Protein AF-A0A838XSJ7-F1 (afdb_monomer)

Organism: NCBI:txid2754045

Foldseek 3Di:
DDLLVVLLVVLLVVLVVLLVQLLVQLDFDWFAAAPVGGDCDPVNVVSLVRSLVSLLVSLLVSLLCSLLCSLVRDDPDDPVSLVSLLVSQLSSSVSSLVSNQVVDDDAQVPDDDDDRGDTGTDRSDPPDPVSSNSNSVSNSVNNVVNNVVVVVVVVVVVVVVVVVVVVPDD

Nearest PDB structures (foldseek):
  7ark-assembly1_C  TM=4.172E-01  e=1.359E+00  Escherichia coli K-12
  4onr-assembly1_A  TM=3.359E-01  e=2.964E+00  Borreliella burgdorferi

Structure (mmCIF, N/CA/C/O backbone):
data_AF-A0A838XSJ7-F1
#
_entry.id   AF-A0A838XSJ7-F1
#
loop_
_atom_site.group_PDB
_atom_site.id
_atom_site.type_symbol
_atom_site.label_atom_id
_atom_site.label_alt_id
_atom_site.label_comp_id
_atom_site.label_asym_id
_atom_site.label_entity_id
_atom_site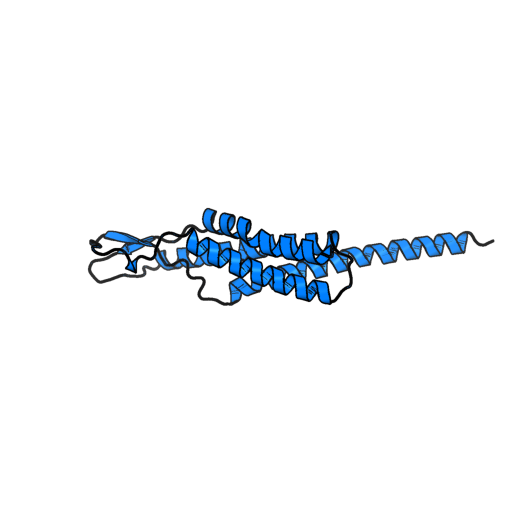.label_seq_id
_atom_site.pdbx_PDB_ins_code
_atom_site.Cartn_x
_atom_site.Cartn_y
_atom_site.Cartn_z
_atom_site.occupancy
_atom_site.B_iso_or_equiv
_atom_site.auth_seq_id
_atom_site.auth_comp_id
_atom_site.auth_asym_id
_atom_site.auth_atom_id
_atom_site.pdbx_PDB_model_num
ATOM 1 N N . MET A 1 1 ? -1.107 9.075 -21.257 1.00 60.66 1 MET A N 1
ATOM 2 C CA . MET A 1 1 ? -0.624 8.456 -19.998 1.00 60.66 1 MET A CA 1
ATOM 3 C C . MET A 1 1 ? 0.583 7.595 -20.321 1.00 60.66 1 MET A C 1
ATOM 5 O O . MET A 1 1 ? 0.453 6.706 -21.156 1.00 60.66 1 MET A O 1
ATOM 9 N N . THR A 1 2 ? 1.743 7.867 -19.723 1.00 81.50 2 THR A N 1
ATOM 10 C CA . THR A 1 2 ? 2.938 7.022 -19.886 1.00 81.50 2 THR A CA 1
ATOM 11 C C . THR A 1 2 ? 2.736 5.682 -19.165 1.00 81.50 2 THR A C 1
ATOM 13 O O . THR A 1 2 ? 1.883 5.571 -18.277 1.00 81.50 2 THR A O 1
ATOM 16 N N . ARG A 1 3 ? 3.484 4.638 -19.556 1.00 85.00 3 ARG A N 1
ATOM 17 C CA . ARG A 1 3 ? 3.397 3.293 -18.945 1.00 85.00 3 ARG A CA 1
ATOM 18 C C . ARG A 1 3 ? 3.578 3.366 -17.421 1.00 85.00 3 ARG A C 1
ATOM 20 O O . ARG A 1 3 ? 2.779 2.789 -16.695 1.00 85.00 3 ARG A O 1
ATOM 27 N N . THR A 1 4 ? 4.521 4.187 -16.954 1.00 85.81 4 THR A N 1
ATOM 28 C CA . THR A 1 4 ? 4.776 4.464 -15.531 1.00 85.81 4 THR A CA 1
ATOM 29 C C . THR A 1 4 ? 3.558 5.051 -14.819 1.00 85.81 4 THR A C 1
ATOM 31 O O . THR A 1 4 ? 3.164 4.533 -13.782 1.00 85.81 4 THR A O 1
ATOM 34 N N . SER A 1 5 ? 2.887 6.064 -15.386 1.00 87.81 5 SER A N 1
ATOM 35 C CA . SER A 1 5 ? 1.687 6.641 -14.756 1.00 87.81 5 SER A CA 1
ATOM 36 C C . SER A 1 5 ? 0.565 5.616 -14.581 1.00 87.81 5 SER A C 1
ATOM 38 O O . SER A 1 5 ? -0.133 5.645 -13.573 1.00 87.81 5 SER A O 1
ATOM 40 N N . ARG A 1 6 ? 0.387 4.700 -15.545 1.00 91.50 6 ARG A N 1
ATOM 41 C CA . ARG A 1 6 ? -0.621 3.629 -15.445 1.00 91.50 6 ARG A CA 1
ATOM 42 C C . ARG A 1 6 ? -0.286 2.642 -14.328 1.00 91.50 6 ARG A C 1
ATOM 44 O O . ARG A 1 6 ? -1.182 2.258 -13.589 1.00 91.50 6 ARG A O 1
ATOM 51 N N . VAL A 1 7 ? 0.987 2.273 -14.192 1.00 91.06 7 VAL A N 1
ATOM 52 C CA . VAL A 1 7 ? 1.459 1.385 -13.119 1.00 91.06 7 VAL A CA 1
ATOM 53 C C . VAL A 1 7 ? 1.261 2.038 -11.753 1.00 91.06 7 VAL A C 1
ATOM 55 O O . VAL A 1 7 ? 0.669 1.425 -10.875 1.00 91.06 7 VAL A O 1
ATOM 58 N N . LEU A 1 8 ? 1.658 3.302 -11.588 1.00 91.38 8 LEU A N 1
ATOM 59 C CA . LEU A 1 8 ? 1.478 4.021 -10.323 1.00 91.38 8 LEU A CA 1
ATOM 60 C C . LEU A 1 8 ? -0.002 4.166 -9.946 1.00 91.38 8 LEU A C 1
ATOM 62 O O . LEU A 1 8 ? -0.361 3.972 -8.790 1.00 91.38 8 LEU A O 1
ATOM 66 N N . LEU A 1 9 ? -0.878 4.438 -10.917 1.00 91.81 9 LEU A N 1
ATOM 67 C CA . LEU A 1 9 ? -2.324 4.450 -10.680 1.00 91.81 9 LEU A CA 1
ATOM 68 C C . LEU A 1 9 ? -2.859 3.074 -10.273 1.00 91.81 9 LEU A C 1
ATOM 70 O O . LEU A 1 9 ? -3.711 3.000 -9.392 1.00 91.81 9 LEU A O 1
ATOM 74 N N . ALA A 1 10 ? -2.352 1.994 -10.871 1.00 92.25 10 ALA A N 1
ATOM 75 C CA . ALA A 1 10 ? -2.713 0.638 -10.472 1.00 92.25 10 ALA A CA 1
ATOM 76 C C . ALA A 1 10 ? -2.245 0.318 -9.042 1.00 92.25 10 ALA A C 1
ATOM 78 O O . ALA A 1 10 ? -2.991 -0.307 -8.295 1.00 92.25 10 ALA A O 1
ATOM 79 N N . VAL A 1 11 ? -1.065 0.801 -8.632 1.00 92.00 11 VAL A N 1
ATOM 80 C CA . VAL A 1 11 ? -0.589 0.705 -7.241 1.00 92.00 11 VAL A CA 1
ATOM 81 C C . VAL A 1 11 ? -1.554 1.436 -6.304 1.00 92.00 11 VAL A C 1
ATOM 83 O O . VAL A 1 11 ? -2.037 0.841 -5.348 1.00 92.00 11 VAL A O 1
ATOM 86 N N . VAL A 1 12 ? -1.939 2.681 -6.604 1.00 91.69 12 VAL A N 1
ATOM 87 C CA . VAL A 1 12 ? -2.929 3.403 -5.779 1.00 91.69 12 VAL A CA 1
ATOM 88 C C . VAL A 1 12 ? -4.254 2.635 -5.693 1.00 91.69 12 VAL A C 1
ATOM 90 O O . VAL A 1 12 ? -4.789 2.443 -4.602 1.00 91.69 12 VAL A O 1
ATOM 93 N N . ALA A 1 13 ? -4.764 2.148 -6.829 1.00 90.94 13 ALA A N 1
ATOM 94 C CA . ALA A 1 13 ? -6.001 1.369 -6.886 1.00 90.94 13 ALA A CA 1
ATOM 95 C C . ALA A 1 13 ? -5.905 0.043 -6.112 1.00 90.94 13 ALA A C 1
ATOM 97 O O . ALA A 1 13 ? -6.903 -0.424 -5.565 1.00 90.94 13 ALA A O 1
ATOM 98 N N . GLY A 1 14 ? -4.707 -0.534 -6.003 1.00 87.44 14 GLY A N 1
ATOM 99 C CA . GLY A 1 14 ? -4.426 -1.721 -5.202 1.00 87.44 14 GLY A CA 1
ATOM 100 C C . GLY A 1 14 ? -4.647 -1.531 -3.695 1.00 87.44 14 GLY A C 1
ATOM 101 O O . GLY A 1 14 ? -4.836 -2.517 -2.985 1.00 87.44 14 GLY A O 1
ATOM 102 N N . GLY A 1 15 ? -4.749 -0.287 -3.212 1.00 82.38 15 GLY A N 1
ATOM 103 C CA . GLY A 1 15 ? -5.216 0.005 -1.855 1.00 82.38 15 GLY A CA 1
ATOM 104 C C . GLY A 1 15 ? -6.644 -0.490 -1.579 1.00 82.38 15 GLY A C 1
ATOM 105 O O . GLY A 1 15 ? -6.958 -0.822 -0.441 1.00 82.38 15 GLY A O 1
ATOM 106 N N . ILE A 1 16 ? -7.498 -0.607 -2.606 1.00 85.94 16 ILE A N 1
ATOM 107 C CA . ILE A 1 16 ? -8.887 -1.085 -2.481 1.00 85.94 16 ILE A CA 1
ATOM 108 C C . ILE A 1 16 ? -8.952 -2.572 -2.091 1.00 85.94 16 ILE A C 1
ATOM 110 O O . ILE A 1 16 ? -9.525 -2.878 -1.045 1.00 85.94 16 ILE A O 1
ATOM 114 N N . PRO A 1 17 ? -8.381 -3.523 -2.861 1.00 86.88 17 PRO A N 1
ATOM 115 C CA . PRO A 1 17 ? -8.379 -4.928 -2.457 1.00 86.88 17 PRO A CA 1
ATOM 116 C C . PRO A 1 17 ? -7.578 -5.154 -1.171 1.00 86.88 17 PRO A C 1
ATOM 118 O O . PRO A 1 17 ? -7.939 -6.025 -0.383 1.00 86.88 17 PRO A O 1
ATOM 121 N N . ALA A 1 18 ? -6.542 -4.348 -0.916 1.00 83.19 18 ALA A N 1
ATOM 122 C CA . ALA A 1 18 ? -5.816 -4.392 0.347 1.00 83.19 18 ALA A CA 1
ATOM 123 C C . ALA A 1 18 ? -6.704 -3.990 1.540 1.00 83.19 18 ALA A C 1
ATOM 125 O O . ALA A 1 18 ? -6.624 -4.625 2.588 1.00 83.19 18 ALA A O 1
ATOM 126 N N . ALA A 1 19 ? -7.610 -3.019 1.363 1.00 81.12 19 ALA A N 1
ATOM 127 C CA . ALA A 1 19 ? -8.621 -2.667 2.361 1.00 81.12 19 ALA A CA 1
ATOM 128 C C . ALA A 1 19 ? -9.558 -3.839 2.660 1.00 81.12 19 ALA A C 1
ATOM 130 O O . ALA A 1 19 ? -9.840 -4.126 3.819 1.00 81.12 19 ALA A O 1
ATOM 131 N N . VAL A 1 20 ? -10.023 -4.532 1.614 1.00 80.94 20 VAL A N 1
ATOM 132 C CA . VAL A 1 20 ? -10.912 -5.696 1.749 1.00 80.94 20 VAL A CA 1
ATOM 133 C C . VAL A 1 20 ? -10.201 -6.835 2.475 1.00 80.94 20 VAL A C 1
ATOM 135 O O . VAL A 1 20 ? -10.782 -7.444 3.369 1.00 80.94 20 VAL A O 1
ATOM 138 N N . ALA A 1 21 ? -8.936 -7.098 2.137 1.00 81.25 21 ALA A N 1
ATOM 139 C CA . ALA A 1 21 ? -8.122 -8.080 2.843 1.00 81.25 21 ALA A CA 1
ATOM 140 C C . ALA A 1 21 ? -7.941 -7.687 4.316 1.00 81.25 21 ALA A C 1
ATOM 142 O O . ALA A 1 21 ? -8.190 -8.495 5.207 1.00 81.25 21 ALA A O 1
ATOM 143 N N . TRP A 1 22 ? -7.575 -6.433 4.590 1.00 78.81 22 TRP A N 1
ATOM 144 C CA . TRP A 1 22 ? -7.417 -5.953 5.960 1.00 78.81 22 TRP A CA 1
ATOM 145 C C . TRP A 1 22 ? -8.715 -6.065 6.765 1.00 78.81 22 TRP A C 1
ATOM 147 O O . TRP A 1 22 ? -8.681 -6.559 7.886 1.00 78.81 22 TRP A O 1
ATOM 157 N N . TRP A 1 23 ? -9.858 -5.709 6.179 1.00 75.31 23 TRP A N 1
ATOM 158 C CA . TRP A 1 23 ? -11.173 -5.869 6.800 1.00 75.31 23 TRP A CA 1
ATOM 159 C C . TRP A 1 23 ? -11.526 -7.340 7.070 1.00 75.31 23 TRP A C 1
ATOM 161 O O . TRP A 1 23 ? -12.008 -7.671 8.148 1.00 75.31 23 TRP A O 1
ATOM 171 N N . ALA A 1 24 ? -11.247 -8.243 6.126 1.00 75.75 24 ALA A N 1
ATOM 172 C CA . ALA A 1 24 ? -11.566 -9.663 6.270 1.00 75.75 24 ALA A CA 1
ATOM 173 C C . ALA A 1 24 ? -10.722 -10.369 7.351 1.00 75.75 24 ALA A C 1
ATOM 175 O O . ALA A 1 24 ? -11.197 -11.308 7.994 1.00 75.75 24 ALA A O 1
ATOM 176 N N . PHE A 1 25 ? -9.470 -9.939 7.546 1.00 70.00 25 PHE A N 1
ATOM 177 C CA . PHE A 1 25 ? -8.523 -10.576 8.472 1.00 70.00 25 PHE A CA 1
ATOM 178 C C . PHE A 1 25 ? -8.353 -9.832 9.804 1.00 70.00 25 PHE A C 1
ATOM 180 O O . PHE A 1 25 ? -7.988 -10.443 10.813 1.00 70.00 25 PHE A O 1
ATOM 187 N N . GLY A 1 26 ? -8.627 -8.529 9.836 1.00 61.50 26 GLY A N 1
ATOM 188 C CA . GLY A 1 26 ? -8.661 -7.728 11.050 1.00 61.50 26 GLY A CA 1
ATOM 189 C C . GLY A 1 26 ? -9.921 -8.051 11.840 1.00 61.50 26 GLY A C 1
ATOM 190 O O . GLY A 1 26 ? -10.953 -7.429 11.634 1.00 61.50 26 GLY A O 1
ATOM 191 N N . ARG A 1 27 ? -9.867 -9.036 12.740 1.00 57.81 27 ARG A N 1
ATOM 192 C CA . ARG A 1 27 ? -10.942 -9.259 13.715 1.00 57.81 27 ARG A CA 1
ATOM 193 C C . ARG A 1 27 ? -10.763 -8.255 14.865 1.00 57.81 27 ARG A C 1
ATOM 195 O O . ARG A 1 27 ? -9.781 -8.397 15.594 1.00 57.81 27 ARG A O 1
ATOM 202 N N . PRO A 1 28 ? -11.627 -7.235 15.023 1.00 54.03 28 PRO A N 1
ATOM 203 C CA . PRO A 1 28 ? -11.520 -6.290 16.136 1.00 54.03 28 PRO A CA 1
ATOM 204 C C . PRO A 1 28 ? -11.816 -6.991 17.471 1.00 54.03 28 PRO A C 1
ATOM 206 O O . PRO A 1 28 ? -12.653 -7.893 17.520 1.00 54.03 28 PRO A O 1
ATOM 209 N N . SER A 1 29 ? -11.160 -6.576 18.562 1.00 43.50 29 SER A N 1
ATOM 210 C CA . SER A 1 29 ? -11.559 -7.003 19.910 1.00 43.50 29 SER A CA 1
ATOM 211 C C . SER A 1 29 ? -12.919 -6.426 20.289 1.00 43.50 29 SER A C 1
ATOM 213 O O . SER A 1 29 ? -13.217 -5.249 20.060 1.00 43.50 29 SER A O 1
ATOM 215 N N . GLN A 1 30 ? -13.714 -7.267 20.937 1.00 43.78 30 GLN A N 1
ATOM 216 C CA . GLN A 1 30 ? -14.969 -6.909 21.582 1.00 43.78 30 GLN A CA 1
ATOM 217 C C . GLN A 1 30 ? -14.651 -6.452 23.019 1.00 43.78 30 GLN A C 1
ATOM 219 O O . GLN A 1 30 ? -13.884 -7.122 23.709 1.00 43.78 30 GLN A O 1
ATOM 224 N N . TRP A 1 31 ? -15.147 -5.294 23.466 1.00 36.59 31 TRP A N 1
ATOM 225 C CA . TRP A 1 31 ? -14.968 -4.824 24.849 1.00 36.59 31 TRP A CA 1
ATOM 226 C C . TRP A 1 31 ? -16.179 -5.208 25.672 1.00 36.59 31 TRP A C 1
ATOM 228 O O . TRP A 1 31 ? -17.276 -4.948 25.231 1.00 36.59 31 TRP A O 1
ATOM 238 N N . LEU A 1 32 ? -16.028 -5.715 26.888 1.00 38.91 32 LEU A N 1
ATOM 239 C CA . LEU A 1 32 ? -17.170 -5.953 27.778 1.00 38.91 32 LEU A CA 1
ATOM 240 C C . LEU A 1 32 ? -17.513 -4.686 28.582 1.00 38.91 32 LEU A C 1
ATOM 242 O O . LEU A 1 32 ? -16.660 -4.142 29.287 1.00 38.91 32 LEU A O 1
ATOM 246 N N . ALA A 1 33 ? -18.758 -4.214 28.510 1.00 36.44 33 ALA A N 1
ATOM 247 C CA . ALA A 1 33 ? -19.287 -3.159 29.371 1.00 36.44 33 ALA A CA 1
ATOM 248 C C . ALA A 1 33 ? -19.575 -3.709 30.781 1.00 36.44 33 ALA A C 1
ATOM 250 O O . ALA A 1 33 ? -20.250 -4.723 30.946 1.00 36.44 33 ALA A O 1
ATOM 251 N N . THR A 1 34 ? -19.075 -3.034 31.821 1.00 40.09 34 THR A N 1
ATOM 252 C CA . THR A 1 34 ? -19.258 -3.398 33.240 1.00 40.09 34 THR A CA 1
ATOM 253 C C . THR A 1 34 ? -19.900 -2.242 34.022 1.00 40.09 34 THR A C 1
ATOM 255 O O . THR A 1 34 ? -19.749 -1.080 33.652 1.00 40.09 34 THR A O 1
ATOM 258 N N . GLU A 1 35 ? -20.571 -2.542 35.145 1.00 36.78 35 GLU A N 1
ATOM 259 C CA . GLU A 1 35 ? -21.288 -1.591 36.030 1.00 36.78 35 GLU A CA 1
ATOM 260 C C . GLU A 1 35 ? -20.490 -0.370 36.515 1.00 36.78 35 GLU A C 1
ATOM 262 O O . GLU A 1 35 ? -21.074 0.620 36.947 1.00 36.78 35 GLU A O 1
ATOM 267 N N . ARG A 1 36 ? -19.155 -0.416 36.471 1.00 35.53 36 ARG A N 1
ATOM 268 C CA . ARG A 1 36 ? -18.264 0.650 36.965 1.00 35.53 36 ARG A CA 1
ATOM 269 C C . ARG A 1 36 ? -17.636 1.507 35.860 1.00 35.53 36 ARG A C 1
ATOM 271 O O . ARG A 1 36 ? -16.806 2.359 36.167 1.00 35.53 36 ARG A O 1
ATOM 278 N N . GLY A 1 37 ? -18.032 1.301 34.604 1.00 45.03 37 GLY A N 1
ATOM 279 C CA . GLY A 1 37 ? -17.461 1.950 33.421 1.00 45.03 37 GLY A CA 1
ATOM 280 C C . GLY A 1 37 ? -16.804 0.954 32.461 1.00 45.03 37 GLY A C 1
ATOM 281 O O . GLY A 1 37 ? -16.751 -0.247 32.727 1.00 45.03 37 GLY A O 1
ATOM 282 N N . LEU A 1 38 ? -16.306 1.456 31.327 1.00 44.56 38 LEU A N 1
ATOM 283 C CA . LEU A 1 38 ? -15.552 0.672 30.342 1.00 44.56 38 LEU A CA 1
ATOM 284 C C . LEU A 1 38 ? -14.203 0.262 30.948 1.00 44.56 38 LEU A C 1
ATOM 286 O O . LEU A 1 38 ? -13.287 1.079 31.041 1.00 44.56 38 LEU A O 1
ATOM 290 N N . VAL A 1 39 ? -14.078 -0.992 31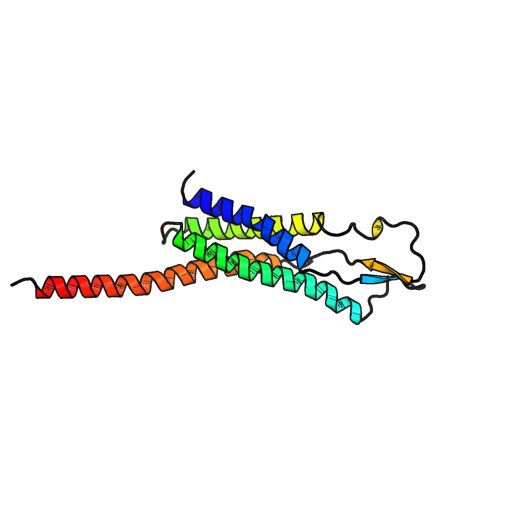.389 1.00 44.41 39 VAL A N 1
ATOM 291 C CA . VAL A 1 39 ? -12.828 -1.509 31.959 1.00 44.41 39 VAL A CA 1
ATOM 292 C C . VAL A 1 39 ? -12.053 -2.251 30.874 1.00 44.41 39 VAL A C 1
ATOM 294 O O . VAL A 1 39 ? -12.474 -3.299 30.391 1.00 44.41 39 VAL A O 1
ATOM 297 N N . LEU A 1 40 ? -10.894 -1.713 30.501 1.00 43.84 40 LEU A N 1
ATOM 298 C CA . LEU A 1 40 ? -9.927 -2.384 29.637 1.00 43.84 40 LEU A CA 1
ATOM 299 C C . LEU A 1 40 ? -9.286 -3.537 30.432 1.00 43.84 40 LEU A C 1
ATOM 301 O O . LEU A 1 40 ? -8.399 -3.311 31.249 1.00 43.84 40 LEU A O 1
ATOM 305 N N . THR A 1 41 ? -9.765 -4.770 30.259 1.00 48.56 41 THR A N 1
ATOM 306 C CA . THR A 1 41 ? -9.122 -5.958 30.856 1.00 48.56 41 THR A CA 1
ATOM 307 C C . THR A 1 41 ? -7.827 -6.281 30.087 1.00 48.56 41 THR A C 1
ATOM 309 O O . THR A 1 41 ? -7.736 -5.945 28.909 1.00 48.56 41 THR A O 1
ATOM 312 N N . GLU A 1 42 ? -6.825 -6.949 30.680 1.00 45.22 42 GLU A N 1
ATOM 313 C CA . GLU A 1 42 ? -5.577 -7.358 29.980 1.00 45.22 42 GLU A CA 1
ATOM 314 C C . GLU A 1 42 ? -5.837 -8.174 28.693 1.00 45.22 42 GLU A C 1
ATOM 316 O O . GLU A 1 42 ? -5.041 -8.138 27.757 1.00 45.22 42 GLU A O 1
ATOM 321 N N . VAL A 1 43 ? -7.002 -8.826 28.603 1.00 43.66 43 VAL A N 1
ATOM 322 C CA . VAL A 1 43 ? -7.513 -9.542 27.419 1.00 43.66 43 VAL A CA 1
ATOM 323 C C . VAL A 1 43 ? -7.912 -8.595 26.263 1.00 43.66 43 VAL A C 1
ATOM 325 O O . VAL A 1 43 ? -7.888 -8.995 25.101 1.00 43.66 43 VAL A O 1
ATOM 328 N N . ASN A 1 44 ? -8.197 -7.314 26.531 1.00 45.59 44 ASN A N 1
ATOM 329 C CA . ASN A 1 44 ? -8.589 -6.322 25.517 1.00 45.59 44 ASN A CA 1
ATOM 330 C C . ASN A 1 44 ? -7.397 -5.646 24.817 1.00 45.59 44 ASN A C 1
ATOM 332 O O . ASN A 1 44 ? -7.579 -5.063 23.747 1.00 45.59 44 ASN A O 1
ATOM 336 N N . ALA A 1 45 ? -6.180 -5.739 25.368 1.00 43.56 45 ALA A N 1
ATOM 337 C CA . ALA A 1 45 ? -4.968 -5.205 24.734 1.00 43.56 45 ALA A CA 1
ATOM 338 C C . ALA A 1 45 ? -4.553 -6.004 23.478 1.00 43.56 45 ALA A C 1
ATOM 340 O O . ALA A 1 45 ? -3.858 -5.488 22.602 1.00 43.56 45 ALA A O 1
ATOM 341 N N . THR A 1 46 ? -5.004 -7.257 23.358 1.00 46.41 46 THR A N 1
ATOM 342 C CA . THR A 1 46 ? -4.614 -8.172 22.276 1.00 46.41 46 THR A CA 1
ATOM 343 C C . THR A 1 46 ? -5.304 -7.862 20.940 1.00 46.41 46 THR A C 1
ATOM 345 O O . THR A 1 46 ? -4.695 -8.031 19.884 1.00 46.41 46 THR A O 1
ATOM 348 N N . GLY A 1 47 ? -6.545 -7.358 20.940 1.00 48.97 47 GLY A N 1
ATOM 349 C CA . GLY A 1 47 ? -7.273 -7.108 19.685 1.00 48.97 47 GLY A CA 1
ATOM 350 C C . GLY A 1 47 ? -6.864 -5.833 18.948 1.00 48.97 47 GLY A C 1
ATOM 351 O O . GLY A 1 47 ? -6.791 -5.844 17.720 1.00 48.97 47 GLY A O 1
ATOM 352 N N . SER A 1 48 ? -6.481 -4.768 19.663 1.00 54.06 48 SER A N 1
ATOM 353 C CA . SER A 1 48 ? -5.898 -3.571 19.031 1.00 54.06 48 SER A CA 1
ATOM 354 C C . SER A 1 48 ? -4.560 -3.889 18.356 1.00 54.06 48 SER A C 1
ATOM 356 O O . SER A 1 48 ? -4.262 -3.375 17.277 1.00 54.06 48 SER A O 1
ATOM 358 N N . PHE A 1 49 ? -3.775 -4.800 18.944 1.00 61.28 49 PHE A N 1
ATOM 359 C CA . PHE A 1 49 ? -2.532 -5.281 18.345 1.00 61.28 49 PHE A CA 1
ATOM 360 C C . PHE A 1 49 ? -2.783 -6.075 17.056 1.00 61.28 49 PHE A C 1
ATOM 362 O O . PHE A 1 49 ? -2.076 -5.870 16.070 1.00 61.28 49 PHE A O 1
ATOM 369 N N . GLN A 1 50 ? -3.810 -6.932 17.018 1.00 68.44 50 GLN A N 1
ATOM 370 C CA . GLN A 1 50 ? -4.126 -7.731 15.831 1.00 68.44 50 GLN A CA 1
ATOM 371 C C . GLN A 1 50 ? -4.509 -6.858 14.626 1.00 68.44 50 GLN A C 1
ATOM 373 O O . GLN A 1 50 ? -4.056 -7.118 13.513 1.00 68.44 50 GLN A O 1
ATOM 378 N N . VAL A 1 51 ? -5.282 -5.790 14.834 1.00 67.81 51 VAL A N 1
ATOM 379 C CA . VAL A 1 51 ? -5.677 -4.859 13.763 1.00 67.81 51 VAL A CA 1
ATOM 380 C C . VAL A 1 51 ? -4.459 -4.174 13.130 1.00 67.81 51 VAL A C 1
ATOM 382 O O . VAL A 1 51 ? -4.337 -4.136 1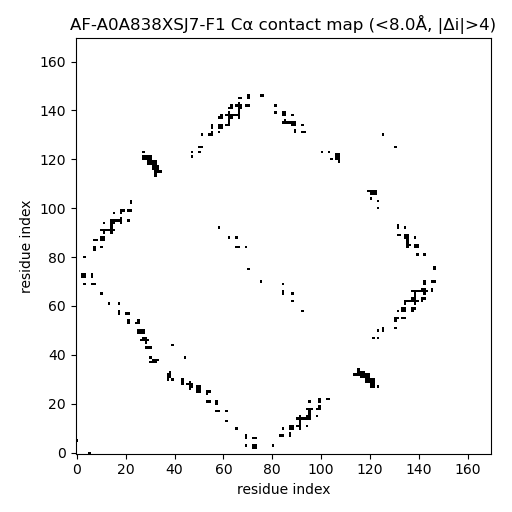1.900 1.00 67.81 51 VAL A O 1
ATOM 385 N N . VAL A 1 52 ? -3.534 -3.682 13.961 1.00 74.56 52 VAL A N 1
ATOM 386 C CA . VAL A 1 52 ? -2.287 -3.048 13.504 1.00 74.56 52 VAL A CA 1
ATOM 387 C C . VAL A 1 52 ? -1.363 -4.070 12.838 1.00 74.56 52 VAL A C 1
ATOM 389 O O . VAL A 1 52 ? -0.814 -3.797 11.771 1.00 74.56 52 VAL A O 1
ATOM 392 N N . ALA A 1 53 ? -1.221 -5.264 13.417 1.00 77.19 53 ALA A N 1
ATOM 393 C CA . ALA A 1 53 ? -0.375 -6.322 12.875 1.00 77.19 53 ALA A CA 1
ATOM 394 C C . ALA A 1 53 ? -0.841 -6.774 11.483 1.00 77.19 53 ALA A C 1
ATOM 396 O O . ALA A 1 53 ? -0.027 -6.863 10.564 1.00 77.19 53 ALA A O 1
ATOM 397 N N . VAL A 1 54 ? -2.147 -6.990 11.286 1.00 82.31 54 VAL A N 1
ATOM 398 C CA . VAL A 1 54 ? -2.694 -7.352 9.968 1.00 82.31 54 VAL A CA 1
ATOM 399 C C . VAL A 1 54 ? -2.482 -6.214 8.966 1.00 82.31 54 VAL A C 1
ATOM 401 O O . VAL A 1 54 ? -2.110 -6.485 7.827 1.00 82.31 54 VAL A O 1
ATOM 404 N N . PHE A 1 55 ? -2.636 -4.947 9.372 1.00 82.31 55 PHE A N 1
ATOM 405 C CA . PHE A 1 55 ? -2.365 -3.805 8.489 1.00 82.31 55 PHE A CA 1
ATOM 406 C C . PHE A 1 55 ? -0.908 -3.776 8.007 1.00 82.31 55 PHE A C 1
ATOM 408 O O . PHE A 1 55 ? -0.642 -3.553 6.826 1.00 82.31 55 PHE A O 1
ATOM 415 N N . VAL A 1 56 ? 0.038 -4.037 8.914 1.00 87.19 56 VAL A N 1
ATOM 416 C CA . VAL A 1 56 ? 1.470 -4.125 8.602 1.00 87.19 56 VAL A CA 1
ATOM 417 C C . VAL A 1 56 ? 1.752 -5.289 7.652 1.00 87.19 56 VAL A C 1
ATOM 419 O O . VAL A 1 56 ? 2.430 -5.091 6.649 1.00 87.19 56 VAL A O 1
ATOM 422 N N . VAL A 1 57 ? 1.202 -6.480 7.911 1.00 88.88 57 VAL A N 1
ATOM 423 C CA . VAL A 1 57 ? 1.382 -7.659 7.043 1.00 88.88 57 VAL A CA 1
ATOM 424 C C . VAL A 1 57 ? 0.826 -7.408 5.641 1.00 88.88 57 VAL A C 1
ATOM 426 O O . VAL A 1 57 ? 1.510 -7.681 4.653 1.00 88.88 57 VAL A O 1
ATOM 429 N N . VAL A 1 58 ? -0.378 -6.837 5.538 1.00 89.00 58 VAL A N 1
ATOM 430 C CA . VAL A 1 58 ? -0.972 -6.444 4.252 1.00 89.00 58 VAL A CA 1
ATOM 431 C C . VAL A 1 58 ? -0.078 -5.429 3.543 1.00 89.00 58 VAL A C 1
ATOM 433 O O . VAL A 1 58 ? 0.194 -5.594 2.356 1.00 89.00 58 VAL A O 1
ATOM 436 N N . GLY A 1 59 ? 0.438 -4.432 4.264 1.00 89.06 59 GLY A N 1
ATOM 437 C CA . GLY A 1 59 ? 1.368 -3.443 3.724 1.00 89.06 59 GLY A CA 1
ATOM 438 C C . GLY A 1 59 ? 2.678 -4.03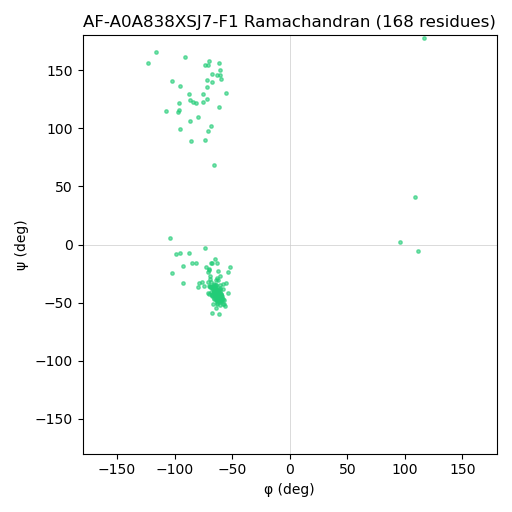5 3.215 1.00 89.06 59 GLY A C 1
ATOM 439 O O . GLY A 1 59 ? 3.158 -3.617 2.164 1.00 89.06 59 GLY A O 1
ATOM 440 N N . ILE A 1 60 ? 3.231 -5.038 3.904 1.00 91.81 60 ILE A N 1
ATOM 441 C CA . ILE A 1 60 ? 4.436 -5.755 3.468 1.00 91.81 60 ILE A CA 1
ATOM 442 C C . ILE A 1 60 ? 4.160 -6.496 2.159 1.00 91.81 60 ILE A C 1
ATOM 444 O O . ILE A 1 60 ? 4.865 -6.282 1.174 1.00 91.81 60 ILE A O 1
ATOM 448 N N . VAL A 1 61 ? 3.119 -7.334 2.120 1.00 93.31 61 VAL A N 1
ATOM 449 C CA . VAL A 1 61 ? 2.775 -8.116 0.919 1.00 93.31 61 VAL A CA 1
ATOM 450 C C . VAL A 1 61 ? 2.481 -7.184 -0.254 1.00 93.31 61 VAL A C 1
ATOM 452 O O . VAL A 1 61 ? 3.000 -7.376 -1.354 1.00 93.31 61 VAL A O 1
ATOM 455 N N . PHE A 1 62 ? 1.692 -6.137 -0.009 1.00 93.00 62 PHE A N 1
ATOM 456 C CA . PHE A 1 62 ? 1.373 -5.131 -1.009 1.00 93.00 62 PHE A CA 1
ATOM 457 C C . PHE A 1 62 ? 2.628 -4.414 -1.520 1.00 93.00 62 PHE A C 1
ATOM 459 O O . PHE A 1 62 ? 2.813 -4.302 -2.730 1.00 93.00 62 PHE A O 1
ATOM 466 N N . GLY A 1 63 ? 3.505 -3.965 -0.618 1.00 92.38 63 GLY A N 1
ATOM 467 C CA . GLY A 1 63 ? 4.745 -3.281 -0.966 1.00 92.38 63 GLY A CA 1
ATOM 468 C C . GLY A 1 63 ? 5.650 -4.145 -1.842 1.00 92.38 63 GLY A C 1
ATOM 469 O O . GLY A 1 63 ? 6.104 -3.681 -2.887 1.00 92.38 63 GLY A O 1
ATOM 470 N N . VAL A 1 64 ? 5.839 -5.420 -1.488 1.00 95.12 64 VAL A N 1
ATOM 471 C CA . VAL A 1 64 ? 6.628 -6.366 -2.295 1.00 95.12 64 VAL A CA 1
ATOM 472 C C . VAL A 1 64 ? 6.058 -6.486 -3.707 1.00 95.12 64 VAL A C 1
ATOM 474 O O . VAL A 1 64 ? 6.780 -6.301 -4.687 1.00 95.12 64 VAL A O 1
ATOM 477 N N . LEU A 1 65 ? 4.750 -6.735 -3.824 1.00 94.00 65 LEU A N 1
ATOM 478 C CA . LEU A 1 65 ? 4.087 -6.870 -5.121 1.00 94.00 65 LEU A CA 1
ATOM 479 C C . LEU A 1 65 ? 4.181 -5.582 -5.948 1.00 94.00 65 LEU A C 1
ATOM 481 O O . LEU A 1 65 ? 4.496 -5.643 -7.136 1.00 94.00 65 LEU A O 1
ATOM 485 N N . ALA A 1 66 ? 3.948 -4.422 -5.332 1.00 91.62 66 ALA A N 1
ATOM 486 C CA . ALA A 1 66 ? 4.013 -3.125 -5.994 1.00 91.62 66 ALA A CA 1
ATOM 487 C C . ALA A 1 66 ? 5.430 -2.800 -6.484 1.00 91.62 66 ALA A C 1
ATOM 489 O O . ALA A 1 66 ? 5.591 -2.352 -7.621 1.00 91.62 66 ALA A O 1
ATOM 490 N N . GLY A 1 67 ? 6.455 -3.054 -5.665 1.00 91.44 67 GLY A N 1
ATOM 491 C CA . GLY A 1 67 ? 7.855 -2.835 -6.026 1.00 91.44 67 GLY A CA 1
ATOM 492 C C . GLY A 1 67 ? 8.299 -3.721 -7.189 1.00 91.44 67 GLY A C 1
ATOM 493 O O . GLY A 1 67 ? 8.780 -3.214 -8.204 1.00 91.44 67 GLY A O 1
ATOM 494 N N . VAL A 1 68 ? 8.046 -5.031 -7.096 1.00 92.25 68 VAL A N 1
ATOM 495 C CA . VAL A 1 68 ? 8.413 -6.003 -8.142 1.00 92.25 68 VAL A CA 1
ATOM 496 C C . VAL A 1 68 ? 7.642 -5.755 -9.441 1.00 92.25 68 VAL A C 1
ATOM 498 O O . VAL A 1 68 ? 8.228 -5.771 -10.525 1.00 92.25 68 VAL A O 1
ATOM 501 N N . ALA A 1 69 ? 6.335 -5.486 -9.360 1.00 91.00 69 ALA A N 1
ATOM 502 C CA . ALA A 1 69 ? 5.534 -5.159 -10.535 1.00 91.00 69 ALA A CA 1
ATOM 503 C C . ALA A 1 69 ? 6.014 -3.855 -11.185 1.00 91.00 69 ALA A C 1
ATOM 505 O O . ALA A 1 69 ? 6.140 -3.784 -12.405 1.00 91.00 69 ALA A O 1
ATOM 506 N N . THR A 1 70 ? 6.336 -2.832 -10.391 1.00 91.44 70 THR A N 1
ATOM 507 C CA . THR A 1 70 ? 6.839 -1.566 -10.935 1.00 91.44 70 THR A CA 1
ATOM 508 C C . THR A 1 70 ? 8.160 -1.767 -11.662 1.00 91.44 70 THR A C 1
ATOM 510 O O . THR A 1 70 ? 8.288 -1.288 -12.787 1.00 91.44 70 THR A O 1
ATOM 513 N N . HIS A 1 71 ? 9.090 -2.536 -11.093 1.00 90.25 71 HIS A N 1
ATOM 514 C CA . HIS A 1 71 ? 10.341 -2.904 -11.760 1.00 90.25 71 HIS A CA 1
ATOM 515 C C . HIS A 1 71 ? 10.091 -3.588 -13.110 1.00 90.25 71 HIS A C 1
ATOM 517 O O . HIS A 1 71 ? 10.544 -3.107 -14.141 1.00 90.25 71 HIS A O 1
ATOM 523 N N . ARG A 1 72 ? 9.265 -4.643 -13.144 1.00 88.38 72 ARG A N 1
ATOM 524 C CA . ARG A 1 72 ? 9.014 -5.403 -14.384 1.00 88.38 72 ARG A CA 1
ATOM 525 C C . ARG A 1 72 ? 8.213 -4.650 -15.447 1.00 88.38 72 ARG A C 1
ATOM 527 O O . ARG A 1 72 ? 8.341 -4.930 -16.640 1.00 88.38 72 ARG A O 1
ATOM 534 N N . LEU A 1 73 ? 7.329 -3.737 -15.045 1.00 88.19 73 LEU A N 1
ATOM 535 C CA . LEU A 1 73 ? 6.436 -3.026 -15.965 1.00 88.19 73 LEU A CA 1
ATOM 536 C C . LEU A 1 73 ? 6.933 -1.629 -16.351 1.00 88.19 73 LEU A C 1
ATOM 538 O O . LEU A 1 73 ? 6.347 -1.006 -17.241 1.00 88.19 73 LEU A O 1
ATOM 542 N N . THR A 1 74 ? 7.986 -1.113 -15.728 1.00 85.81 74 THR A N 1
ATOM 543 C CA . THR A 1 74 ? 8.563 0.190 -16.076 1.00 85.81 74 THR A CA 1
ATOM 544 C C . THR A 1 74 ? 9.987 0.029 -16.586 1.00 85.81 74 THR A C 1
ATOM 546 O O . THR A 1 74 ? 10.562 -1.048 -16.516 1.00 85.81 74 THR A O 1
ATOM 549 N N . ARG A 1 75 ? 10.529 1.075 -17.216 1.00 76.75 75 ARG A N 1
ATOM 550 C CA . ARG A 1 75 ? 11.943 1.064 -17.595 1.00 76.75 75 ARG A CA 1
ATOM 551 C C . ARG A 1 75 ? 12.767 1.305 -16.320 1.00 76.75 75 ARG A C 1
ATOM 553 O O . ARG A 1 75 ? 12.511 2.336 -15.683 1.00 76.75 75 ARG A O 1
ATOM 560 N N . PRO A 1 76 ? 13.692 0.400 -15.953 1.00 69.44 76 PRO A N 1
ATOM 561 C CA . PRO A 1 76 ? 14.524 0.551 -14.763 1.00 69.44 76 PRO A CA 1
ATOM 562 C C . PRO A 1 76 ? 15.407 1.813 -14.844 1.00 69.44 76 PRO A C 1
ATOM 564 O O . PRO A 1 76 ? 15.652 2.346 -15.926 1.00 69.44 76 PRO A O 1
ATOM 567 N N . GLY A 1 77 ? 15.831 2.339 -13.687 1.00 67.50 77 GLY A N 1
ATOM 568 C CA . GLY A 1 77 ? 16.877 3.377 -13.601 1.00 67.50 77 GLY A CA 1
ATOM 569 C C . GLY A 1 77 ? 16.444 4.853 -13.511 1.00 67.50 77 GLY A C 1
ATOM 570 O O . GLY A 1 77 ? 17.299 5.731 -13.444 1.00 67.50 77 GLY A O 1
ATOM 571 N N . ARG A 1 78 ? 15.144 5.184 -13.463 1.00 81.56 78 ARG A N 1
ATOM 572 C CA . ARG A 1 78 ? 14.686 6.584 -13.279 1.00 81.56 78 ARG A CA 1
ATOM 573 C C . ARG A 1 78 ? 14.361 6.891 -11.816 1.00 81.56 78 ARG A C 1
ATOM 575 O O . ARG A 1 78 ? 13.450 6.287 -11.254 1.00 81.56 78 ARG A O 1
ATOM 582 N N . TRP A 1 79 ? 15.024 7.897 -11.236 1.00 84.50 79 TRP A N 1
ATOM 583 C CA . TRP A 1 79 ? 14.751 8.384 -9.870 1.00 84.50 79 TRP A CA 1
ATOM 584 C C . TRP A 1 79 ? 13.278 8.795 -9.666 1.00 84.50 79 TRP A C 1
ATOM 586 O O . TRP A 1 79 ? 12.698 8.561 -8.607 1.00 84.50 79 TRP A O 1
ATOM 596 N N . GLU A 1 80 ? 12.640 9.322 -10.716 1.00 88.81 80 GLU A N 1
ATOM 597 C CA . GLU A 1 80 ? 11.217 9.688 -10.733 1.00 88.81 80 GLU A CA 1
ATOM 598 C C . GLU A 1 80 ? 10.293 8.503 -10.407 1.00 88.81 80 GLU A C 1
ATOM 600 O O . GLU A 1 80 ? 9.256 8.683 -9.767 1.00 88.81 80 GLU A O 1
ATOM 605 N N . THR A 1 81 ? 10.661 7.282 -10.817 1.00 87.25 81 THR A N 1
ATOM 606 C CA . THR A 1 81 ? 9.870 6.072 -10.555 1.00 87.25 81 THR A CA 1
ATOM 607 C C . THR A 1 81 ? 9.845 5.750 -9.064 1.00 87.25 81 THR A C 1
ATOM 609 O O . THR A 1 81 ? 8.796 5.376 -8.546 1.00 87.25 81 THR A O 1
ATOM 612 N N . VAL A 1 82 ? 10.963 5.953 -8.359 1.00 90.62 82 VAL A N 1
ATOM 613 C CA . VAL A 1 82 ? 11.071 5.693 -6.914 1.00 90.62 82 VAL A CA 1
ATOM 614 C C . VAL A 1 82 ? 10.174 6.649 -6.132 1.00 90.62 82 VAL A C 1
ATOM 616 O O . VAL A 1 82 ? 9.394 6.212 -5.287 1.00 90.62 82 VAL A O 1
ATOM 619 N N . LEU A 1 83 ? 10.220 7.946 -6.457 1.00 92.12 83 LEU A N 1
ATOM 620 C CA . LEU A 1 83 ? 9.352 8.943 -5.822 1.00 92.12 83 LEU A CA 1
ATOM 621 C C . LEU A 1 83 ? 7.878 8.698 -6.133 1.00 92.12 83 LEU A C 1
ATOM 623 O O . LEU A 1 83 ? 7.038 8.766 -5.236 1.00 92.12 83 LEU A O 1
ATOM 627 N N . GLY A 1 84 ? 7.567 8.375 -7.389 1.00 92.06 84 GLY A N 1
ATOM 628 C CA . GLY A 1 84 ? 6.216 8.015 -7.798 1.00 92.06 84 GLY A CA 1
ATOM 629 C C . GLY A 1 84 ? 5.693 6.795 -7.042 1.00 92.06 84 GLY A C 1
ATOM 630 O O . GLY A 1 84 ? 4.555 6.809 -6.579 1.00 92.06 84 GLY A O 1
ATOM 631 N N . LEU A 1 85 ? 6.524 5.764 -6.867 1.00 92.25 85 LEU A N 1
ATOM 632 C CA . LEU A 1 85 ? 6.170 4.541 -6.149 1.00 92.25 85 LEU A CA 1
ATOM 633 C C . LEU A 1 85 ? 5.967 4.793 -4.651 1.00 92.25 85 LEU A C 1
ATOM 635 O O . LEU A 1 85 ? 4.990 4.305 -4.081 1.00 92.25 85 LEU A O 1
ATOM 639 N N . ALA A 1 86 ? 6.842 5.580 -4.021 1.00 93.12 86 ALA A N 1
ATOM 640 C CA . ALA A 1 86 ? 6.700 5.973 -2.622 1.00 93.12 86 ALA A CA 1
ATOM 641 C C . ALA A 1 86 ? 5.399 6.760 -2.393 1.00 93.12 86 ALA A C 1
ATOM 643 O O . ALA A 1 86 ? 4.630 6.442 -1.480 1.00 93.12 86 ALA A O 1
ATOM 644 N N . ALA A 1 87 ? 5.104 7.735 -3.258 1.00 93.25 87 ALA A N 1
ATOM 645 C CA . ALA A 1 87 ? 3.867 8.510 -3.200 1.00 93.25 87 ALA A CA 1
ATOM 646 C C . ALA A 1 87 ? 2.627 7.630 -3.437 1.00 93.25 87 ALA A C 1
ATOM 648 O O . ALA A 1 87 ? 1.665 7.702 -2.672 1.00 93.25 87 ALA A O 1
ATOM 649 N N . ALA A 1 88 ? 2.658 6.755 -4.448 1.00 91.56 88 ALA A N 1
ATOM 650 C CA . ALA A 1 88 ? 1.550 5.858 -4.773 1.00 91.56 88 ALA A CA 1
ATOM 651 C C . ALA A 1 88 ? 1.267 4.844 -3.656 1.00 91.56 88 ALA A C 1
ATOM 653 O O . ALA A 1 88 ? 0.111 4.627 -3.306 1.00 91.56 88 ALA A O 1
ATOM 654 N N . SER A 1 89 ? 2.309 4.262 -3.057 1.00 89.56 89 SER A N 1
ATOM 655 C CA . SER A 1 89 ? 2.180 3.303 -1.950 1.00 89.56 89 SER A CA 1
ATOM 656 C C . SER A 1 89 ? 1.674 3.973 -0.673 1.00 89.56 89 SER A C 1
ATOM 658 O O . SER A 1 89 ? 0.852 3.405 0.043 1.00 89.56 89 SER A O 1
ATOM 660 N N . SER A 1 90 ? 2.101 5.214 -0.418 1.00 90.94 90 SER A N 1
ATOM 661 C CA . SER A 1 90 ? 1.570 6.018 0.689 1.00 90.94 90 SER A CA 1
ATOM 662 C C . SER A 1 90 ? 0.085 6.326 0.479 1.00 90.94 90 SER A C 1
ATOM 664 O O . SER A 1 90 ? -0.725 6.136 1.383 1.00 90.94 90 SER A O 1
ATOM 666 N N . ALA A 1 91 ? -0.303 6.727 -0.737 1.00 89.81 91 ALA A N 1
ATOM 667 C CA . ALA A 1 91 ? -1.704 6.943 -1.083 1.00 89.81 91 ALA A CA 1
ATOM 668 C C . ALA A 1 91 ? -2.534 5.651 -0.977 1.00 89.81 91 ALA A C 1
ATOM 670 O O . ALA A 1 91 ? -3.640 5.688 -0.445 1.00 89.81 91 ALA A O 1
ATOM 671 N N . ALA A 1 92 ? -1.999 4.504 -1.410 1.00 88.25 92 ALA A N 1
ATOM 672 C CA . ALA A 1 92 ? -2.650 3.202 -1.262 1.00 88.25 92 ALA A CA 1
ATOM 673 C C . ALA A 1 92 ? -2.889 2.842 0.213 1.00 88.25 92 ALA A C 1
ATOM 675 O O . ALA A 1 92 ? -3.971 2.368 0.553 1.00 88.25 92 ALA A O 1
ATOM 676 N N . SER A 1 93 ? -1.923 3.129 1.092 1.00 85.88 93 SER A N 1
ATOM 677 C CA . SER A 1 93 ? -2.054 2.943 2.543 1.00 85.88 93 SER A CA 1
ATOM 678 C C . SER A 1 93 ? -3.192 3.793 3.125 1.00 85.88 93 SER A C 1
ATOM 680 O O . SER A 1 93 ? -4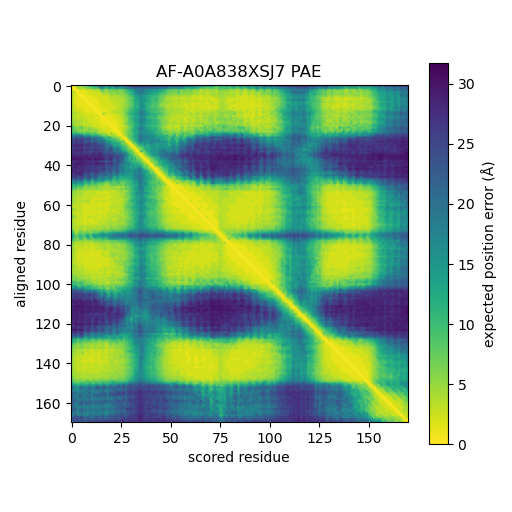.036 3.286 3.866 1.00 85.88 93 SER A O 1
ATOM 682 N N . LEU A 1 94 ? -3.291 5.063 2.714 1.00 87.38 94 LEU A N 1
ATOM 683 C CA . LEU A 1 94 ? -4.381 5.957 3.125 1.00 87.38 94 LEU A CA 1
ATOM 684 C C . LEU A 1 94 ? -5.748 5.495 2.602 1.00 87.38 94 LEU A C 1
ATOM 686 O O . LEU A 1 94 ? -6.731 5.544 3.339 1.00 87.38 94 LEU A O 1
ATOM 690 N N . VAL A 1 95 ? -5.817 5.031 1.350 1.00 86.69 95 VAL A N 1
ATOM 691 C CA . VAL A 1 95 ? -7.040 4.460 0.760 1.00 86.69 95 VAL A CA 1
ATOM 692 C C . VAL A 1 95 ? -7.460 3.204 1.518 1.00 86.69 95 VAL A C 1
ATOM 694 O O . VAL A 1 95 ? -8.626 3.086 1.888 1.00 86.69 95 VAL A O 1
ATOM 697 N N . CYS A 1 96 ? -6.513 2.306 1.796 1.00 84.75 96 CYS A N 1
ATOM 698 C CA . CYS A 1 96 ? -6.735 1.082 2.558 1.00 84.75 96 CYS A CA 1
ATOM 699 C C . CYS A 1 96 ? -7.319 1.384 3.940 1.00 84.75 96 CYS A C 1
ATOM 701 O O . CYS A 1 96 ? -8.377 0.870 4.298 1.00 84.75 96 CYS A O 1
ATOM 703 N N . TRP A 1 97 ? -6.675 2.290 4.677 1.00 83.44 97 TRP A N 1
ATOM 704 C CA . TRP A 1 97 ? -7.126 2.722 5.995 1.00 83.44 97 TRP A CA 1
ATOM 705 C C . TRP A 1 97 ? -8.522 3.350 5.952 1.00 83.44 97 TRP A C 1
ATOM 707 O O . TRP A 1 97 ? -9.405 2.963 6.718 1.00 83.44 97 TRP A O 1
ATOM 717 N N . ARG A 1 98 ? -8.759 4.284 5.021 1.00 84.00 98 ARG A N 1
ATOM 718 C CA . ARG A 1 98 ? -10.039 4.994 4.930 1.00 84.00 98 ARG A CA 1
ATOM 719 C C . ARG A 1 98 ? -11.191 4.067 4.561 1.00 84.00 98 ARG A C 1
ATOM 721 O O . ARG A 1 98 ? -12.278 4.217 5.112 1.00 84.00 98 ARG A O 1
ATOM 728 N N . LEU A 1 99 ? -10.956 3.123 3.651 1.00 79.31 99 LEU A N 1
ATOM 729 C CA . LEU A 1 99 ? -11.943 2.113 3.278 1.00 79.31 99 LEU A CA 1
ATOM 730 C C . LEU A 1 99 ? -12.163 1.105 4.404 1.00 79.31 99 LEU A C 1
ATOM 732 O O . LEU A 1 99 ? -13.308 0.796 4.700 1.00 79.31 99 LEU A O 1
ATOM 736 N N . GLY A 1 100 ? -11.112 0.641 5.078 1.00 72.50 100 GLY A N 1
ATOM 737 C CA . GLY A 1 100 ? -11.267 -0.292 6.193 1.00 72.50 100 GLY A CA 1
ATOM 738 C C . GLY A 1 100 ? -12.035 0.304 7.377 1.00 72.50 100 GLY A C 1
ATOM 739 O O . GLY A 1 100 ? -12.857 -0.393 7.959 1.00 72.50 100 GLY A O 1
ATOM 740 N N . ILE A 1 101 ? -11.877 1.605 7.666 1.00 72.25 101 ILE A N 1
ATOM 741 C CA . ILE A 1 101 ? -12.742 2.313 8.631 1.00 72.25 101 ILE A CA 1
ATOM 742 C C . ILE A 1 101 ? -14.194 2.339 8.149 1.00 72.25 101 ILE A C 1
ATOM 744 O O . ILE A 1 101 ? -15.106 2.134 8.941 1.00 72.25 101 ILE A O 1
ATOM 748 N N . TRP A 1 102 ? -14.417 2.604 6.861 1.00 71.69 102 TRP A N 1
ATOM 749 C CA . TRP A 1 102 ? -15.765 2.731 6.306 1.00 71.69 102 TRP A CA 1
ATOM 750 C C . TRP A 1 102 ? -16.515 1.393 6.232 1.00 71.69 102 TRP A C 1
ATOM 752 O O . TRP A 1 102 ? -17.732 1.368 6.381 1.00 71.69 102 TRP A O 1
ATOM 762 N N . LEU A 1 103 ? -15.795 0.286 6.021 1.00 65.00 103 LEU A N 1
ATOM 763 C CA . LEU A 1 103 ? -16.333 -1.076 6.091 1.00 65.00 103 LEU A CA 1
ATOM 764 C C . LEU A 1 103 ? -16.427 -1.604 7.539 1.00 65.00 103 LEU A C 1
ATOM 766 O O . LEU A 1 103 ? -17.090 -2.615 7.782 1.00 65.00 103 LEU A O 1
ATOM 770 N N . GLY A 1 104 ? -15.748 -0.963 8.493 1.00 55.38 104 GLY A N 1
ATOM 771 C CA . GLY A 1 104 ? -15.781 -1.322 9.907 1.00 55.38 104 GLY A CA 1
ATOM 772 C C . GLY A 1 104 ? -17.125 -0.988 10.574 1.00 55.38 104 GLY A C 1
ATOM 773 O O . GLY A 1 104 ? -17.841 -0.095 10.116 1.00 55.38 104 GLY A O 1
ATOM 774 N N . PRO A 1 105 ? -17.498 -1.699 11.656 1.00 55.09 105 PRO A N 1
ATOM 775 C CA . PRO A 1 105 ? -18.726 -1.415 12.394 1.00 55.09 105 PRO A CA 1
ATOM 776 C C . PRO A 1 105 ? -18.720 0.019 12.965 1.00 55.09 105 PRO A C 1
ATOM 778 O O . PRO A 1 105 ? -17.658 0.529 13.337 1.00 55.09 105 PRO A O 1
ATOM 781 N N . PRO A 1 106 ? -19.888 0.688 13.029 1.00 51.97 106 PRO A N 1
ATOM 782 C CA . PRO A 1 106 ? -19.994 2.067 13.493 1.00 51.97 106 PRO A CA 1
ATOM 783 C C . PRO A 1 106 ? -19.509 2.230 14.945 1.00 51.97 106 PRO A C 1
ATOM 785 O O . PRO A 1 106 ? -19.624 1.301 15.747 1.00 51.97 106 PRO A O 1
ATOM 788 N N . PRO A 1 107 ? -18.972 3.412 15.302 1.00 46.41 107 PRO A N 1
ATOM 789 C CA . PRO A 1 107 ? -18.377 3.652 16.608 1.00 46.41 107 PRO A CA 1
ATOM 790 C C . PRO A 1 107 ? -19.401 3.527 17.750 1.00 46.41 107 PRO A C 1
ATOM 792 O O . PRO A 1 107 ? -20.561 3.937 17.605 1.00 46.41 107 PRO A O 1
ATOM 795 N N . PRO A 1 108 ? -18.963 3.029 18.918 1.00 48.06 108 PRO A N 1
ATOM 796 C CA . PRO A 1 108 ? -19.839 2.710 20.045 1.00 48.06 108 PRO A CA 1
ATOM 797 C C . PRO A 1 108 ? -20.510 3.914 20.714 1.00 48.06 108 PRO A C 1
ATOM 799 O O . PRO A 1 108 ? -21.509 3.761 21.409 1.00 48.06 108 PRO A O 1
ATOM 802 N N . GLU A 1 109 ? -20.025 5.127 20.452 1.00 47.53 109 GLU A N 1
ATOM 803 C CA . GLU A 1 109 ? -20.625 6.381 20.930 1.00 47.53 109 GLU A CA 1
ATOM 804 C C . GLU A 1 109 ? -22.026 6.650 20.343 1.00 47.53 109 GLU A C 1
ATOM 806 O O . GLU A 1 109 ? 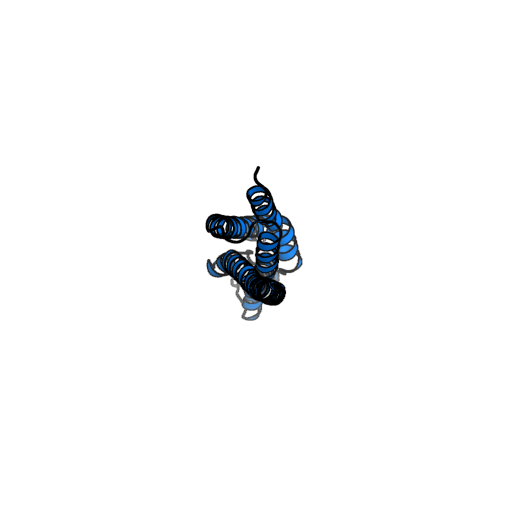-22.754 7.520 20.820 1.00 47.53 109 GLU A O 1
ATOM 811 N N . SER A 1 110 ? -22.421 5.897 19.311 1.00 43.62 110 SER A N 1
ATOM 812 C CA . SER A 1 110 ? -23.741 5.988 18.679 1.00 43.62 110 SER A CA 1
ATOM 813 C C . SER A 1 110 ? -24.816 5.109 19.332 1.00 43.62 110 SER A C 1
ATOM 815 O O . SER A 1 110 ? -25.996 5.250 19.002 1.00 43.62 110 SER A O 1
ATOM 817 N N . VAL A 1 111 ? -24.451 4.245 20.287 1.00 41.97 111 VAL A N 1
ATOM 818 C CA . VAL A 1 111 ? -25.395 3.358 20.979 1.00 41.97 111 VAL A CA 1
ATOM 819 C C . VAL A 1 111 ? -25.835 4.013 22.289 1.00 41.97 111 VAL A C 1
ATOM 821 O O . VAL A 1 111 ? -25.128 3.997 23.294 1.00 41.97 111 VAL A O 1
ATOM 824 N N . LYS A 1 112 ? -27.020 4.632 22.290 1.00 42.12 112 LYS A N 1
ATOM 825 C CA . LYS A 1 112 ? -27.688 5.050 23.531 1.00 42.12 112 LYS A CA 1
ATOM 826 C C . LYS A 1 112 ? -28.462 3.861 24.101 1.00 42.12 112 LYS A C 1
ATOM 828 O O . LYS A 1 112 ? -29.351 3.357 23.425 1.00 42.12 112 LYS A O 1
ATOM 833 N N . GLY A 1 113 ? -28.164 3.485 25.346 1.00 41.84 113 GLY A N 1
ATOM 834 C CA . GLY A 1 113 ? -28.878 2.429 26.079 1.00 41.84 113 GLY A CA 1
ATOM 835 C C . GLY A 1 113 ? -28.086 1.136 26.278 1.00 41.84 113 GLY A C 1
ATOM 836 O O . GLY A 1 113 ? -28.659 0.069 26.122 1.00 41.84 113 GLY A O 1
ATOM 837 N N . LEU A 1 114 ? -26.789 1.231 26.588 1.00 44.31 114 LEU A N 1
ATOM 838 C CA . LEU A 1 114 ? -25.969 0.071 26.957 1.00 44.31 114 LEU A CA 1
ATOM 839 C C . LEU A 1 114 ? -26.362 -0.428 28.355 1.00 44.31 114 LEU A C 1
ATOM 841 O O . LEU A 1 114 ? -26.338 0.352 29.314 1.00 44.31 114 LEU A O 1
ATOM 845 N N . GLU A 1 115 ? -26.703 -1.711 28.462 1.00 39.66 115 GLU A N 1
ATOM 846 C CA . GLU A 1 115 ? -26.869 -2.409 29.740 1.00 39.66 115 GLU A CA 1
ATOM 847 C C . GLU A 1 115 ? -25.547 -3.061 30.176 1.00 39.66 115 GLU A C 1
ATOM 849 O O . GLU A 1 115 ? -24.596 -3.241 29.412 1.00 39.66 115 GLU A O 1
ATOM 854 N N . VAL A 1 116 ? -25.464 -3.387 31.463 1.00 36.75 116 VAL A N 1
ATOM 855 C CA . VAL A 1 116 ? -24.323 -4.088 32.057 1.00 36.75 116 VAL A CA 1
ATOM 856 C C . VAL A 1 116 ? -24.182 -5.456 31.389 1.00 36.75 116 VAL A C 1
ATOM 858 O O . VAL A 1 116 ? -25.079 -6.287 31.510 1.00 36.75 116 VAL A O 1
ATOM 861 N N . GLY A 1 117 ? -23.048 -5.706 30.730 1.00 39.50 117 GLY A N 1
ATOM 862 C CA . GLY A 1 117 ? -22.781 -6.946 29.995 1.00 39.50 117 GLY A CA 1
ATOM 863 C C . GLY A 1 117 ? -22.708 -6.799 28.472 1.00 39.50 117 GLY A C 1
ATOM 864 O O . GLY A 1 117 ? -22.352 -7.771 27.812 1.00 39.50 117 GLY A O 1
ATOM 865 N N . ASP A 1 118 ? -22.988 -5.618 27.909 1.00 38.59 118 ASP A N 1
ATOM 866 C CA . ASP A 1 118 ? -22.910 -5.399 26.458 1.00 38.59 118 ASP A CA 1
ATOM 867 C C . ASP A 1 118 ? -21.469 -5.367 25.926 1.00 38.59 118 ASP A C 1
ATOM 869 O O . ASP A 1 118 ? -20.586 -4.710 26.481 1.00 38.59 118 ASP A O 1
ATOM 873 N N . GLU A 1 119 ? -21.230 -6.046 24.802 1.00 40.72 119 GLU A N 1
ATOM 874 C CA . GLU A 1 119 ? -19.937 -6.049 24.121 1.00 40.72 119 GLU A CA 1
ATOM 875 C C . GLU A 1 119 ? -19.794 -4.861 23.146 1.00 40.72 119 GLU A C 1
ATOM 877 O O . GLU A 1 119 ? -20.366 -4.827 22.059 1.00 40.72 119 GLU A O 1
ATOM 882 N N . VAL A 1 120 ? -18.989 -3.871 23.515 1.00 43.09 120 VAL A N 1
ATOM 883 C CA . VAL A 1 120 ? -18.733 -2.626 22.794 1.00 43.09 120 VAL A CA 1
ATOM 884 C C . VAL A 1 120 ? -17.455 -2.774 21.962 1.00 43.09 120 VAL A C 1
ATOM 886 O O . VAL A 1 120 ? -16.387 -2.969 22.512 1.00 43.09 120 VAL A O 1
ATOM 889 N N . SER A 1 121 ? -17.493 -2.723 20.632 1.00 41.28 121 SER A N 1
ATOM 890 C CA . SER A 1 121 ? -16.269 -2.915 19.822 1.00 41.28 121 SER A CA 1
ATOM 891 C C . SER A 1 121 ? -15.305 -1.720 19.897 1.00 41.28 121 SER A C 1
ATOM 893 O O . SER A 1 121 ? -15.735 -0.566 19.882 1.00 41.28 121 SER A O 1
ATOM 895 N N . ALA A 1 122 ? -13.993 -1.996 19.932 1.00 43.31 122 ALA A N 1
ATOM 896 C CA . ALA A 1 122 ? -12.944 -0.972 19.864 1.00 43.31 122 ALA A CA 1
ATOM 897 C C . ALA A 1 122 ? -13.063 -0.196 18.564 1.00 43.31 122 ALA A C 1
ATOM 899 O O . ALA A 1 122 ? -13.273 -0.808 17.516 1.00 43.31 122 ALA A O 1
ATOM 900 N N . GLN A 1 123 ? -12.810 1.113 18.593 1.00 43.16 123 GLN A N 1
ATOM 901 C CA . GLN A 1 123 ? -12.503 1.817 17.354 1.00 43.16 123 GLN A CA 1
ATOM 902 C C . G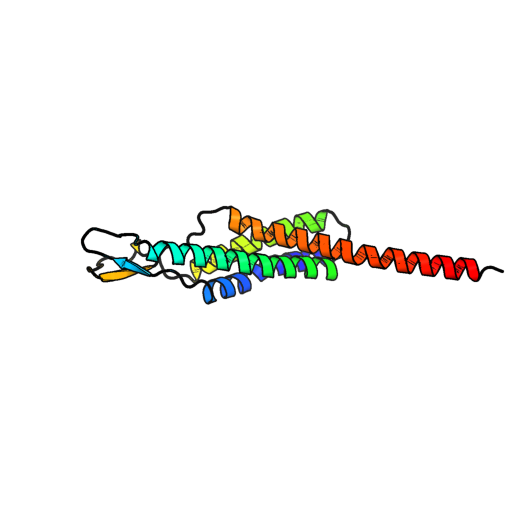LN A 1 123 ? -11.322 1.132 16.651 1.00 43.16 123 GLN A C 1
ATOM 904 O O . GLN A 1 123 ? -10.274 0.887 17.248 1.00 43.16 123 GLN A O 1
ATOM 909 N N . PHE A 1 124 ? -11.500 0.861 15.359 1.00 44.88 124 PHE A N 1
ATOM 910 C CA . PHE A 1 124 ? -10.440 0.527 14.409 1.00 44.88 124 PHE A CA 1
ATOM 911 C C . PHE A 1 124 ? -9.519 1.747 14.215 1.00 44.88 124 PHE A C 1
ATOM 913 O O . PHE A 1 124 ? -9.519 2.395 13.170 1.00 44.88 124 PHE A O 1
ATOM 920 N N . ALA A 1 125 ? -8.759 2.116 15.242 1.00 46.22 125 ALA A N 1
ATOM 921 C CA . ALA A 1 125 ? -7.821 3.226 15.185 1.00 46.22 125 ALA A CA 1
ATOM 922 C C . ALA A 1 125 ? -6.392 2.681 15.146 1.00 46.22 125 ALA A C 1
ATOM 924 O O . ALA A 1 125 ? -5.909 2.041 16.078 1.00 46.22 125 ALA A O 1
ATOM 925 N N . VAL A 1 126 ? -5.705 2.926 14.033 1.00 56.12 126 VAL A N 1
ATOM 926 C CA . VAL A 1 126 ? -4.249 2.805 13.962 1.00 56.12 126 VAL A CA 1
ATOM 927 C C . VAL A 1 126 ? -3.691 4.149 14.432 1.00 56.12 126 VAL A C 1
ATOM 929 O O . VAL A 1 126 ? -3.504 5.049 13.622 1.00 56.12 126 VAL A O 1
ATOM 932 N N . ASP A 1 127 ? -3.461 4.303 15.738 1.00 57.66 127 ASP A N 1
ATOM 933 C CA . ASP A 1 127 ? -2.993 5.575 16.331 1.00 57.66 127 ASP A CA 1
ATOM 934 C C . ASP A 1 127 ? -1.509 5.891 16.045 1.00 57.66 127 ASP A C 1
ATOM 936 O O . ASP A 1 127 ? -0.997 6.951 16.404 1.00 57.66 127 ASP A O 1
ATOM 940 N N . GLY A 1 128 ? -0.788 4.989 15.370 1.00 61.50 128 GLY A N 1
ATOM 941 C CA . GLY A 1 128 ? 0.620 5.167 15.018 1.00 61.50 128 GLY A CA 1
ATOM 942 C C . GLY A 1 128 ? 0.833 5.569 13.559 1.00 61.50 128 GLY A C 1
ATOM 943 O O . GLY A 1 128 ? 0.234 4.993 12.659 1.00 61.50 128 GLY A O 1
ATOM 944 N N . ILE A 1 129 ? 1.784 6.474 13.302 1.00 71.31 129 ILE A N 1
ATOM 945 C CA . ILE A 1 129 ? 2.301 6.753 11.944 1.00 71.31 129 ILE A CA 1
ATOM 946 C C . ILE A 1 129 ? 3.118 5.571 11.388 1.00 71.31 129 ILE A C 1
ATOM 948 O O . ILE A 1 129 ? 3.182 5.363 10.178 1.00 71.31 129 ILE A O 1
ATOM 952 N N . VAL A 1 130 ? 3.728 4.768 12.266 1.00 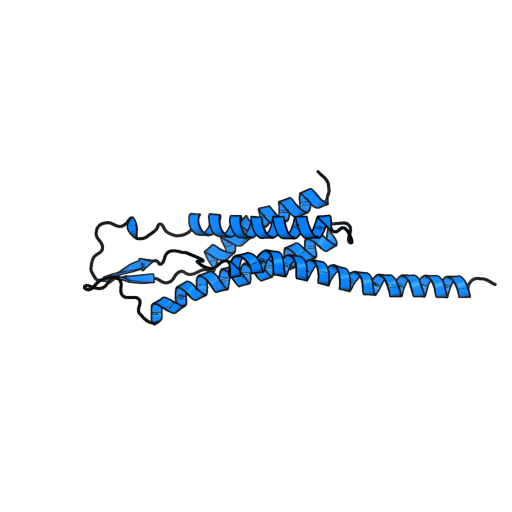77.50 130 VAL A N 1
ATOM 953 C CA . VAL A 1 130 ? 4.667 3.695 11.893 1.00 77.50 130 VAL A CA 1
ATOM 954 C C . VAL A 1 130 ? 4.065 2.666 10.921 1.00 77.50 130 VAL A C 1
ATOM 956 O O . VAL A 1 130 ? 4.701 2.397 9.903 1.00 77.50 130 VAL A O 1
ATOM 959 N N . PRO A 1 131 ? 2.849 2.124 11.133 1.00 80.50 131 PRO A N 1
ATOM 960 C CA . PRO A 1 131 ? 2.252 1.145 10.223 1.00 80.50 131 PRO A CA 1
ATOM 961 C C . PRO A 1 131 ? 2.012 1.688 8.812 1.00 80.50 131 PRO A C 1
ATOM 963 O O . PRO A 1 131 ? 2.110 0.932 7.849 1.00 80.50 131 PRO A O 1
ATOM 966 N N . PHE A 1 132 ? 1.754 2.992 8.664 1.00 82.19 132 PHE A N 1
ATOM 967 C CA . PHE A 1 132 ? 1.602 3.631 7.353 1.00 82.19 132 PHE A CA 1
ATOM 968 C C . PHE A 1 132 ? 2.930 3.710 6.600 1.00 82.19 132 PHE A C 1
ATOM 970 O O . PHE A 1 132 ? 2.955 3.534 5.385 1.00 82.19 132 PHE A O 1
ATOM 977 N N . LEU A 1 133 ? 4.041 3.921 7.315 1.00 87.69 133 LEU A N 1
ATOM 978 C CA . LEU A 1 133 ? 5.378 4.016 6.722 1.00 87.69 133 LEU A CA 1
ATOM 979 C C . LEU A 1 133 ? 5.912 2.673 6.212 1.00 87.69 133 LEU A C 1
ATOM 981 O O . LEU A 1 133 ? 6.742 2.663 5.303 1.00 87.69 133 LEU A O 1
ATOM 985 N N . VAL A 1 134 ? 5.417 1.547 6.734 1.00 91.06 134 VAL A N 1
ATOM 986 C CA . VAL A 1 134 ? 5.815 0.208 6.264 1.00 91.06 134 VAL A CA 1
ATOM 987 C C . VAL A 1 134 ? 5.525 0.032 4.771 1.00 91.06 134 VAL A C 1
ATOM 989 O O . VAL A 1 134 ? 6.340 -0.536 4.051 1.00 91.06 134 VAL A O 1
ATOM 992 N N . TRP A 1 135 ? 4.402 0.565 4.286 1.00 92.62 135 TRP A N 1
ATOM 993 C CA . TRP A 1 135 ? 3.957 0.403 2.900 1.00 92.62 135 TRP A CA 1
ATOM 994 C C . TRP A 1 135 ? 4.950 0.989 1.881 1.00 92.62 135 TRP A C 1
ATOM 996 O O . TRP A 1 135 ? 5.468 0.229 1.057 1.00 92.62 135 TRP A O 1
ATOM 1006 N N . PRO A 1 136 ? 5.269 2.303 1.905 1.00 92.38 136 PRO A N 1
ATOM 1007 C CA . PRO A 1 136 ? 6.240 2.875 0.979 1.00 92.38 136 PRO A CA 1
ATOM 1008 C C . PRO A 1 136 ? 7.654 2.336 1.211 1.00 92.38 136 PRO A C 1
ATOM 1010 O O . PRO A 1 136 ? 8.382 2.155 0.238 1.00 92.38 136 PRO A O 1
ATOM 1013 N N . LEU A 1 137 ? 8.038 2.039 2.458 1.00 93.00 137 LEU A N 1
ATOM 1014 C CA . LEU A 1 137 ? 9.371 1.521 2.766 1.00 93.00 137 LEU A CA 1
ATOM 1015 C C . LEU A 1 137 ? 9.606 0.154 2.111 1.00 93.00 137 LEU A C 1
ATOM 1017 O O . LEU A 1 137 ? 10.596 -0.028 1.406 1.00 93.00 137 LEU A O 1
ATOM 1021 N N . VAL A 1 138 ? 8.672 -0.785 2.283 1.00 95.12 138 VAL A N 1
ATOM 1022 C CA . VAL A 1 138 ? 8.771 -2.125 1.688 1.00 95.12 138 VAL A CA 1
ATOM 1023 C C . VAL A 1 138 ? 8.661 -2.062 0.165 1.00 95.12 138 VAL A C 1
ATOM 1025 O O . VAL A 1 138 ? 9.370 -2.798 -0.520 1.00 95.12 138 VAL A O 1
ATOM 1028 N N . ALA A 1 139 ? 7.827 -1.172 -0.380 1.00 93.31 139 ALA A N 1
ATOM 1029 C CA . ALA A 1 139 ? 7.697 -0.991 -1.825 1.00 93.31 139 ALA A CA 1
ATOM 1030 C C . ALA A 1 139 ? 8.994 -0.508 -2.479 1.00 93.31 139 ALA A C 1
ATOM 1032 O O . ALA A 1 139 ? 9.446 -1.095 -3.463 1.00 93.31 139 ALA A O 1
ATOM 1033 N N . VAL A 1 140 ? 9.615 0.530 -1.911 1.00 94.00 140 VAL A N 1
ATOM 1034 C CA . VAL A 1 140 ? 10.893 1.056 -2.401 1.00 94.00 140 VAL A CA 1
ATOM 1035 C C . VAL A 1 140 ? 12.000 0.025 -2.221 1.00 94.00 140 VAL A C 1
ATOM 1037 O O . VAL A 1 140 ? 12.733 -0.227 -3.170 1.00 94.00 140 VAL A O 1
ATOM 1040 N N . LEU A 1 141 ? 12.090 -0.622 -1.055 1.00 95.06 141 LEU A N 1
ATOM 1041 C CA . LEU A 1 141 ? 13.100 -1.649 -0.799 1.00 95.06 141 LEU A CA 1
ATOM 1042 C C . LEU A 1 141 ? 12.997 -2.806 -1.800 1.00 95.06 141 LEU A C 1
ATOM 1044 O O . LEU A 1 141 ? 14.003 -3.232 -2.358 1.00 95.06 141 LEU A O 1
ATOM 1048 N N . SER A 1 142 ? 11.777 -3.275 -2.067 1.00 93.50 142 SER A N 1
ATOM 1049 C CA . SER A 1 142 ? 11.524 -4.379 -2.997 1.00 93.50 142 SER A CA 1
ATOM 1050 C C . SER A 1 142 ? 11.807 -3.988 -4.447 1.00 93.50 142 SER A C 1
ATOM 1052 O O . SER A 1 142 ? 12.331 -4.798 -5.205 1.00 93.50 142 SER A O 1
ATOM 1054 N N . TYR A 1 143 ? 11.499 -2.745 -4.835 1.00 93.31 143 TYR A N 1
ATOM 1055 C CA . TYR A 1 143 ? 11.872 -2.200 -6.142 1.00 93.31 143 TYR A CA 1
ATOM 1056 C C . TYR A 1 143 ? 13.395 -2.116 -6.304 1.00 93.31 143 TYR A C 1
ATOM 1058 O O . TYR A 1 143 ? 13.926 -2.587 -7.304 1.00 93.31 143 TYR A O 1
ATOM 1066 N N . THR A 1 144 ? 14.105 -1.575 -5.311 1.00 90.88 144 THR A N 1
ATOM 1067 C CA . THR A 1 144 ? 15.571 -1.470 -5.330 1.00 90.88 144 THR A CA 1
ATOM 1068 C C . THR A 1 144 ? 16.236 -2.842 -5.362 1.00 90.88 144 THR A C 1
ATOM 1070 O O . THR A 1 144 ? 17.173 -3.044 -6.125 1.00 90.88 144 THR A O 1
ATOM 1073 N N . LEU A 1 145 ? 15.733 -3.805 -4.586 1.00 92.38 145 LEU A N 1
ATOM 1074 C CA . LEU A 1 145 ? 16.247 -5.173 -4.603 1.00 92.38 145 LEU A CA 1
ATOM 1075 C C . LEU A 1 145 ? 16.016 -5.842 -5.964 1.00 92.38 145 LEU A C 1
ATOM 1077 O O . LEU A 1 145 ? 16.908 -6.507 -6.477 1.00 92.38 145 LEU A O 1
ATOM 1081 N N . ALA A 1 146 ? 14.845 -5.640 -6.572 1.00 90.88 146 ALA A N 1
ATOM 1082 C CA . ALA A 1 146 ? 14.549 -6.172 -7.898 1.00 90.88 146 ALA A CA 1
ATOM 1083 C C . ALA A 1 146 ? 15.436 -5.551 -8.990 1.00 90.88 146 ALA A C 1
ATOM 1085 O O . ALA A 1 146 ? 15.861 -6.270 -9.893 1.00 90.88 146 ALA A O 1
ATOM 1086 N N . LEU A 1 147 ? 15.740 -4.251 -8.886 1.00 89.94 147 LEU A N 1
ATOM 1087 C CA . LEU A 1 147 ? 16.716 -3.582 -9.748 1.00 89.94 147 LEU A CA 1
ATOM 1088 C C . LEU A 1 147 ? 18.107 -4.201 -9.599 1.00 89.94 147 LEU A C 1
ATOM 1090 O O . LEU A 1 147 ? 18.687 -4.599 -10.599 1.00 89.94 147 LEU A O 1
ATOM 1094 N N . TYR A 1 148 ? 18.601 -4.317 -8.364 1.00 89.56 148 TYR A N 1
ATOM 1095 C CA . TYR A 1 148 ? 19.934 -4.853 -8.073 1.00 89.56 148 TYR A CA 1
ATOM 1096 C C . TYR A 1 148 ? 20.106 -6.296 -8.567 1.00 89.56 148 TYR A C 1
ATOM 1098 O O . TYR A 1 148 ? 21.092 -6.623 -9.211 1.00 89.56 148 TYR A O 1
ATOM 1106 N N . LEU A 1 149 ? 19.103 -7.148 -8.343 1.00 89.00 149 LEU A N 1
ATOM 1107 C CA . LEU A 1 149 ? 19.112 -8.530 -8.833 1.00 89.00 149 LEU A CA 1
ATOM 1108 C C . LEU A 1 149 ? 19.010 -8.645 -10.360 1.00 89.00 149 LEU A C 1
ATOM 1110 O O . LEU A 1 149 ? 19.215 -9.731 -10.888 1.00 89.00 149 LEU A O 1
ATOM 1114 N N . SER A 1 150 ? 18.610 -7.579 -11.059 1.00 84.25 150 SER A N 1
ATOM 1115 C CA . SER A 1 150 ? 18.553 -7.583 -12.526 1.00 84.25 150 SER A CA 1
ATOM 1116 C C . SER A 1 150 ? 19.839 -7.047 -13.146 1.00 84.25 150 SER A C 1
ATOM 1118 O O . SER A 1 150 ? 20.224 -7.558 -14.186 1.00 84.25 150 SER A O 1
ATOM 1120 N N . SER A 1 151 ? 20.509 -6.083 -12.502 1.00 78.44 151 SER A N 1
ATOM 1121 C CA . SER A 1 151 ? 21.791 -5.562 -12.991 1.00 78.44 151 SER A CA 1
ATOM 1122 C C . SER A 1 151 ? 22.910 -6.601 -12.921 1.00 78.44 151 SER A C 1
ATOM 1124 O O . SER A 1 151 ? 23.712 -6.674 -13.836 1.00 78.44 151 SER A O 1
ATOM 1126 N N . ASP A 1 152 ? 22.913 -7.449 -11.887 1.00 70.50 152 ASP A N 1
ATOM 1127 C CA . ASP A 1 152 ? 23.927 -8.504 -11.701 1.00 70.50 152 ASP A CA 1
ATOM 1128 C C . ASP A 1 152 ? 23.929 -9.541 -12.845 1.00 70.50 152 ASP A C 1
ATOM 1130 O O . ASP A 1 152 ? 24.922 -10.213 -13.065 1.00 70.50 152 ASP A O 1
ATOM 1134 N N . GLY A 1 153 ? 22.816 -9.683 -13.579 1.00 59.22 153 GLY A N 1
ATOM 1135 C CA . GLY A 1 153 ? 22.726 -10.597 -14.723 1.00 59.22 153 GLY A CA 1
ATOM 1136 C C . GLY A 1 153 ? 23.042 -9.960 -16.079 1.00 59.22 153 GLY A C 1
ATOM 1137 O O . GLY A 1 153 ? 23.287 -10.690 -17.029 1.00 59.22 153 GLY A O 1
ATOM 1138 N N . GLU A 1 154 ? 23.006 -8.628 -16.193 1.00 60.97 154 GLU A N 1
ATOM 1139 C CA . GLU A 1 154 ? 23.338 -7.923 -17.443 1.00 60.97 154 GLU A CA 1
ATOM 1140 C C . GLU A 1 154 ? 24.862 -7.819 -17.626 1.00 60.97 154 GLU A C 1
ATOM 1142 O O . GLU A 1 154 ? 25.341 -7.998 -18.743 1.00 60.97 154 GLU A O 1
ATOM 1147 N N . ASP A 1 155 ? 25.617 -7.631 -16.535 1.00 60.84 155 ASP A N 1
ATOM 1148 C CA . ASP A 1 155 ? 27.085 -7.537 -16.569 1.00 60.84 155 ASP A CA 1
ATOM 1149 C C . ASP A 1 155 ? 27.741 -8.857 -17.049 1.00 60.84 155 ASP A C 1
ATOM 1151 O O . ASP A 1 155 ? 28.656 -8.827 -17.874 1.00 60.84 155 ASP A O 1
ATOM 1155 N N . ASP A 1 156 ? 27.221 -10.016 -16.619 1.00 61.16 156 ASP A N 1
ATOM 1156 C CA . ASP A 1 156 ? 27.714 -11.344 -17.034 1.00 61.16 156 ASP A CA 1
ATOM 1157 C C . ASP A 1 156 ? 27.449 -11.638 -18.530 1.00 61.16 156 ASP A C 1
ATOM 1159 O O . ASP A 1 156 ? 28.266 -12.266 -19.208 1.00 61.16 156 ASP A O 1
ATOM 1163 N N . ASP A 1 157 ? 26.301 -11.200 -19.063 1.00 61.44 157 ASP A N 1
ATOM 1164 C CA . ASP A 1 157 ? 25.918 -11.423 -20.464 1.00 61.44 157 ASP A CA 1
ATOM 1165 C C . ASP A 1 157 ? 26.719 -10.521 -21.429 1.00 61.44 157 ASP A C 1
ATOM 1167 O O . ASP A 1 157 ? 27.053 -10.950 -22.540 1.00 61.44 157 ASP A O 1
ATOM 1171 N N . GLU A 1 158 ? 27.039 -9.286 -21.020 1.00 64.50 158 GLU A N 1
ATOM 1172 C CA . GLU A 1 158 ? 27.865 -8.346 -21.796 1.00 64.50 158 GLU A CA 1
ATOM 1173 C C . GLU A 1 158 ? 29.341 -8.788 -21.829 1.00 64.50 158 GLU A C 1
ATOM 1175 O O . GLU A 1 158 ? 29.942 -8.801 -22.904 1.00 64.50 158 GLU A O 1
ATOM 1180 N N . GLU A 1 159 ? 29.896 -9.259 -20.703 1.00 68.81 159 GLU A N 1
ATOM 1181 C CA . GLU A 1 159 ? 31.271 -9.786 -20.629 1.00 68.81 159 GLU A CA 1
ATOM 1182 C C . GLU A 1 159 ? 31.459 -11.027 -21.523 1.00 68.81 159 GLU A C 1
ATOM 1184 O O . GLU A 1 159 ? 32.419 -11.114 -22.291 1.00 68.81 159 GLU A O 1
ATOM 1189 N N . LEU A 1 160 ? 30.499 -11.961 -21.515 1.00 71.12 160 LEU A N 1
ATOM 1190 C CA . LEU A 1 160 ? 30.536 -13.140 -22.388 1.00 71.12 160 LEU A CA 1
ATOM 1191 C C . LEU A 1 160 ? 30.403 -12.786 -23.876 1.00 71.12 160 LEU A C 1
ATOM 1193 O O . LEU A 1 160 ? 30.992 -13.460 -24.728 1.00 71.12 160 LEU A O 1
ATOM 1197 N N . ALA A 1 161 ? 29.614 -11.764 -24.216 1.00 72.56 161 ALA A N 1
ATOM 1198 C CA . ALA A 1 161 ? 29.465 -11.311 -25.595 1.00 72.56 161 ALA A CA 1
ATOM 1199 C C . ALA A 1 161 ? 30.756 -10.665 -26.128 1.00 72.56 161 ALA A C 1
ATOM 1201 O O . ALA A 1 161 ? 31.148 -10.957 -27.265 1.00 72.56 161 ALA A O 1
ATOM 1202 N N . ASP A 1 162 ? 31.433 -9.858 -25.307 1.00 77.12 162 ASP A N 1
ATOM 1203 C CA . ASP A 1 162 ? 32.714 -9.234 -25.651 1.00 77.12 162 ASP A CA 1
ATOM 1204 C C . ASP A 1 162 ? 33.838 -10.278 -25.778 1.00 77.12 162 ASP A C 1
ATOM 1206 O O . ASP A 1 162 ? 34.532 -10.292 -26.799 1.00 77.12 162 ASP A O 1
ATOM 1210 N N . GLU A 1 163 ? 33.947 -11.243 -24.853 1.00 74.88 163 GLU A N 1
ATOM 1211 C CA . GLU A 1 163 ? 34.942 -12.327 -24.953 1.00 74.88 163 GLU A CA 1
ATOM 1212 C C . GLU A 1 163 ? 34.761 -13.182 -26.224 1.00 74.88 163 GLU A C 1
ATOM 1214 O O . GLU A 1 163 ? 35.730 -13.599 -26.871 1.00 74.88 163 GLU A O 1
ATOM 1219 N N . VAL A 1 164 ? 33.512 -13.472 -26.608 1.00 76.56 164 VAL A N 1
ATOM 1220 C CA . VAL A 1 164 ? 33.207 -14.226 -27.836 1.00 76.56 164 VAL A CA 1
ATOM 1221 C C . VAL A 1 164 ? 33.532 -13.404 -29.087 1.00 76.56 164 VAL A C 1
ATOM 1223 O O . VAL A 1 164 ? 33.989 -13.978 -30.084 1.00 76.56 164 VAL A O 1
ATOM 1226 N N . SER A 1 165 ? 33.327 -12.085 -29.044 1.00 79.94 165 SER A N 1
ATOM 1227 C CA . SER A 1 165 ? 33.682 -11.169 -30.130 1.00 79.94 165 SER A CA 1
ATOM 1228 C C . SER A 1 165 ? 35.200 -11.084 -30.316 1.00 79.94 165 SER A C 1
ATOM 1230 O O . SER A 1 165 ? 35.676 -11.348 -31.420 1.00 79.94 165 SER A O 1
ATOM 1232 N N . GLU A 1 166 ? 35.968 -10.841 -29.248 1.00 79.50 166 GLU A N 1
ATOM 1233 C CA . GLU A 1 166 ? 37.441 -10.770 -29.293 1.00 79.50 166 GLU A CA 1
ATOM 1234 C C . GLU A 1 166 ? 38.076 -12.082 -29.771 1.00 79.50 166 GLU A C 1
ATOM 1236 O O . GLU A 1 166 ? 39.066 -12.084 -30.500 1.00 79.50 166 GLU A O 1
ATOM 1241 N N . ARG A 1 167 ? 37.488 -13.232 -29.419 1.00 77.06 167 ARG A N 1
ATOM 1242 C CA . ARG A 1 167 ? 37.968 -14.545 -29.879 1.00 77.06 167 ARG A CA 1
ATOM 1243 C C . ARG A 1 167 ? 37.680 -14.822 -31.359 1.00 77.06 167 ARG A C 1
ATOM 1245 O O . ARG A 1 167 ? 38.279 -15.731 -31.937 1.00 77.06 167 ARG A O 1
ATOM 1252 N N . SER A 1 168 ? 36.735 -14.097 -31.949 1.00 74.69 168 SER A N 1
ATOM 1253 C CA . SER A 1 168 ? 36.296 -14.273 -33.336 1.00 74.69 168 SER A CA 1
ATOM 1254 C C . SER A 1 168 ? 37.008 -13.332 -34.315 1.00 74.69 168 SER A C 1
ATOM 1256 O O . SER A 1 168 ? 36.846 -13.492 -35.528 1.00 74.69 168 SER A O 1
ATOM 1258 N N . GLU A 1 169 ? 37.804 -12.383 -33.816 1.00 68.06 169 GLU A N 1
ATOM 1259 C CA . GLU A 1 169 ? 38.674 -11.539 -34.635 1.00 68.06 169 GLU A CA 1
ATOM 1260 C C . GLU A 1 169 ? 39.980 -12.302 -34.978 1.00 68.06 169 GLU A C 1
ATOM 1262 O O . GLU A 1 169 ? 40.656 -12.791 -34.071 1.00 68.06 169 GLU A O 1
ATOM 1267 N N . PRO A 1 170 ? 40.304 -12.500 -36.275 1.00 66.12 170 PRO A N 1
ATOM 1268 C CA . PRO A 1 170 ? 41.413 -13.349 -36.733 1.00 66.12 170 PRO A CA 1
ATOM 1269 C C . PRO A 1 170 ? 42.809 -12.718 -36.631 1.00 66.12 170 PRO A C 1
ATOM 1271 O O . PRO A 1 170 ? 42.935 -11.482 -36.789 1.00 66.12 170 PRO A O 1
#

Radius of gyration: 23.44 Å; Cα contacts (8 Å, |Δi|>4): 204; chains: 1; bounding box: 70×24×74 Å

Mean predicted aligned error: 12.82 Å

Secondary structure (DSSP, 8-state):
--HHHHHHHHHHHHHHHHHHHHHHH--PPEEEEETTEE---GGGHHHHHHHHHHHHHHHH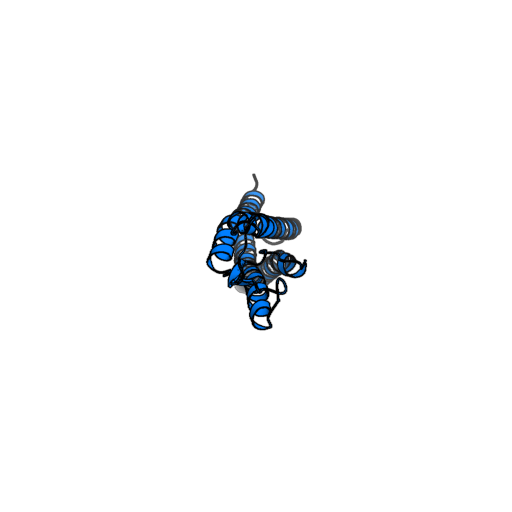HHHHHHHHHHHHHS-TT-HHHHHHHHHHHHHHHHHHHHHHHHHSPPPGGG---PPTT-EEEPP-----SHHHHHHHHHHHHHHHHHHHHHHHHHHHHHHHHHHHHHHH--

Sequence (170 aa):
MTRTSRVLLAVVAGGIPAAVAWWAFGRPSQWLATERGLVLTEVNATGSFQVVAVFVVVGIVFGVLAGVATHRLTRPGRWETVLGLAAASSAASLVCWRLGIWLGPPPPESVKGLEVGDEVSAQFAVDGIVPFLVWPLVAVLSYTLALYLSSDGEDDDEELADEVSERSEP

pLDDT: mean 72.5, std 19.1, range [35.53, 95.12]

Solvent-accessible surface area (backbone atoms only — not comparable to full-atom values): 9236 Å² total; per-residue (Å²): 132,55,66,55,58,55,50,36,50,49,42,31,57,47,11,54,63,50,14,52,51,36,51,75,68,32,63,72,36,68,35,60,34,43,92,90,47,82,60,85,50,84,80,50,62,55,20,63,49,42,39,50,50,42,47,35,52,51,24,42,56,48,10,39,52,47,11,43,48,46,47,76,68,36,80,79,92,51,73,67,56,55,55,46,45,34,53,21,31,40,50,10,44,52,46,15,52,56,46,29,52,69,75,40,81,80,63,58,90,74,62,86,83,81,55,78,66,42,72,45,55,60,76,89,69,75,91,56,71,64,58,54,51,43,18,22,52,34,16,50,52,32,24,52,50,50,50,53,68,49,53,67,57,50,58,58,54,52,53,54,51,50,54,54,50,63,71,67,59,132